Protein AF-A0A424SUM7-F1 (afdb_monomer)

Secondary structure (DSSP, 8-state):
-EEEEEEEEEE--TTSPP-EEEEEEEEE--HHHHTSS----SEEEEEESS-GGGG----SS-------------------------

Mean predicted aligned error: 9.74 Å

Solvent-accessible surface area (backbone atoms only — not comparable to full-atom values): 5567 Å² total; per-residue (Å²): 82,80,47,78,46,78,80,43,72,41,57,51,55,92,90,48,77,88,49,22,39,33,35,38,39,31,33,60,67,29,74,79,46,64,73,42,94,64,91,58,63,68,34,76,49,62,30,33,34,89,47,35,79,82,51,59,58,80,51,100,86,53,82,74,73,52,80,71,56,74,83,80,74,76,81,72,84,73,74,86,72,88,73,88,79,136

Nearest PDB structures (foldseek):
  5aii-assembly1_H  TM=6.703E-01  e=6.432E+00  unidentified
  2mxc-assembly1_A  TM=4.393E-01  e=3.351E+00  Homo sapiens
  5ig0-assembly1_A-2  TM=5.941E-01  e=8.651E+00  Salpingoeca rosetta

Sequence (86 aa):
VLDISLEKCVYSKPLDKPESIAFLKVLDQSEKQLNIVNKTSIFEGWIFASSPALNAIEHPVYDVSLISCKKFKTFSNKSSSSTLRD

Foldseek 3Di:
DKDKDWPDWDFDDPVDDTKIKTFIFIFDPDPVVVVVVDRHTQDTGMAIQVCRPVGWRDDPPDGDHDPHDDDDPPPPPPPDDPDDDD

pLDDT: mean 82.66, std 16.36, range [40.53, 96.94]

Structure (mmCIF, N/CA/C/O backbone):
data_AF-A0A424SUM7-F1
#
_entry.id   AF-A0A424SUM7-F1
#
loop_
_atom_site.group_PDB
_atom_site.id
_atom_site.type_symbol
_atom_site.label_atom_id
_atom_site.label_alt_id
_atom_site.label_comp_id
_atom_site.label_asym_id
_atom_site.label_entity_id
_atom_site.label_seq_id
_atom_site.pdbx_PDB_ins_code
_atom_site.Cartn_x
_atom_site.Cartn_y
_atom_site.Cartn_z
_atom_site.occupancy
_atom_site.B_iso_or_equiv
_atom_site.auth_seq_id
_atom_site.auth_comp_id
_atom_site.auth_asym_id
_atom_site.auth_atom_id
_atom_site.pdbx_PDB_model_num
ATOM 1 N N . VAL A 1 1 ? -13.207 1.056 8.965 1.00 85.38 1 VAL A N 1
ATOM 2 C CA . VAL A 1 1 ? -13.241 0.943 7.481 1.00 85.38 1 VAL A CA 1
ATOM 3 C C . VAL A 1 1 ? -11.980 1.614 6.996 1.00 85.38 1 VAL A C 1
ATOM 5 O O . VAL A 1 1 ? -11.658 2.657 7.548 1.00 85.38 1 VAL A O 1
ATOM 8 N N . LEU A 1 2 ? -11.250 1.017 6.054 1.00 91.19 2 LEU A N 1
ATOM 9 C CA . LEU A 1 2 ? -10.020 1.632 5.560 1.00 91.19 2 LEU A CA 1
ATOM 10 C C . LEU A 1 2 ? -10.320 2.650 4.465 1.00 91.19 2 LEU A C 1
ATOM 12 O O . LEU A 1 2 ? -11.089 2.370 3.548 1.00 91.19 2 LEU A O 1
ATOM 16 N N . ASP A 1 3 ? -9.672 3.800 4.569 1.00 93.00 3 ASP A N 1
ATOM 17 C CA . ASP A 1 3 ? -9.573 4.813 3.530 1.00 93.00 3 ASP A CA 1
ATOM 18 C C . ASP A 1 3 ? -8.164 4.733 2.930 1.00 93.00 3 ASP A C 1
ATOM 20 O O . ASP A 1 3 ? -7.166 4.809 3.651 1.00 93.00 3 ASP A O 1
ATOM 24 N N . ILE A 1 4 ? -8.090 4.464 1.626 1.00 94.12 4 ILE A N 1
ATOM 25 C CA . ILE A 1 4 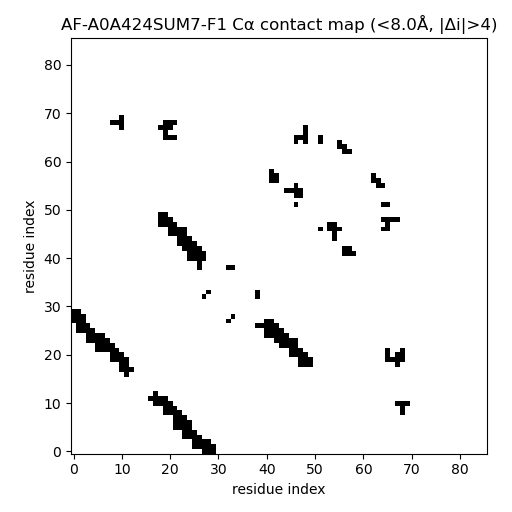? -6.853 4.136 0.912 1.00 94.12 4 ILE A CA 1
ATOM 26 C C . ILE A 1 4 ? -6.661 5.162 -0.202 1.00 94.12 4 ILE A C 1
ATOM 28 O O . ILE A 1 4 ? -7.373 5.145 -1.207 1.00 94.12 4 ILE A O 1
ATOM 32 N N . SER A 1 5 ? -5.641 5.999 -0.051 1.00 95.12 5 SER A N 1
ATOM 33 C CA . SER A 1 5 ? -5.246 7.003 -1.034 1.00 95.12 5 SER A CA 1
ATOM 34 C C . SER A 1 5 ? -4.028 6.534 -1.822 1.00 95.12 5 SER A C 1
A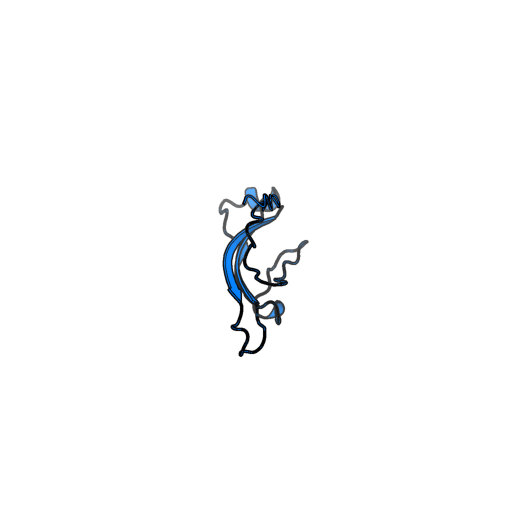TOM 36 O O . SER A 1 5 ? -2.995 6.168 -1.256 1.00 95.12 5 SER A O 1
ATOM 38 N N . LEU A 1 6 ? -4.148 6.553 -3.151 1.00 95.06 6 LEU A N 1
ATOM 39 C CA . LEU A 1 6 ? -3.057 6.278 -4.082 1.00 95.06 6 LEU A CA 1
ATOM 40 C C . LEU A 1 6 ? -2.395 7.596 -4.488 1.00 95.06 6 LEU A C 1
ATOM 42 O O . LEU A 1 6 ? -2.915 8.311 -5.342 1.00 95.06 6 LEU A O 1
ATOM 46 N N . GLU A 1 7 ? -1.224 7.886 -3.927 1.00 95.62 7 GLU A N 1
ATOM 47 C CA . GLU A 1 7 ? -0.474 9.104 -4.266 1.00 95.62 7 GLU A CA 1
ATOM 48 C C . GLU A 1 7 ? 0.304 8.934 -5.571 1.00 95.62 7 GLU A C 1
ATOM 50 O O . GLU A 1 7 ? 0.421 9.849 -6.388 1.00 95.62 7 GLU A O 1
ATOM 55 N N . LYS A 1 8 ? 0.871 7.740 -5.788 1.00 95.69 8 LYS A N 1
ATOM 56 C CA . LYS A 1 8 ? 1.674 7.464 -6.980 1.00 95.69 8 LYS A CA 1
ATOM 57 C C . LYS A 1 8 ? 1.623 5.997 -7.363 1.00 95.69 8 LYS A C 1
ATOM 59 O O . LYS A 1 8 ? 1.735 5.130 -6.508 1.00 95.69 8 LYS A O 1
ATOM 64 N N . CYS A 1 9 ? 1.526 5.729 -8.662 1.00 95.44 9 CYS A N 1
ATOM 65 C CA . CYS A 1 9 ? 1.604 4.387 -9.237 1.00 95.44 9 CYS A CA 1
ATOM 66 C C . CYS A 1 9 ? 2.652 4.387 -10.352 1.00 95.44 9 CYS A C 1
ATOM 68 O O . CYS A 1 9 ? 2.559 5.181 -11.292 1.00 95.44 9 CYS A O 1
ATOM 70 N N . VAL A 1 10 ? 3.647 3.511 -10.256 1.00 94.50 10 VAL A N 1
ATOM 71 C CA . VAL A 1 10 ? 4.746 3.381 -11.218 1.00 94.50 10 VAL A CA 1
ATOM 72 C C . VAL A 1 10 ? 4.844 1.927 -11.657 1.00 94.50 10 VAL A C 1
ATOM 74 O O . VAL A 1 10 ? 4.650 1.015 -10.860 1.00 94.50 10 VAL A O 1
ATOM 77 N N . TYR A 1 11 ? 5.142 1.701 -12.932 1.00 94.06 11 TYR A N 1
ATOM 78 C CA . TYR A 1 11 ? 5.432 0.371 -13.456 1.00 94.06 11 TYR A CA 1
ATOM 79 C C . TYR A 1 11 ? 6.672 0.408 -14.348 1.00 94.06 11 TYR A C 1
ATOM 81 O O . TYR A 1 11 ? 6.975 1.440 -14.956 1.00 94.06 11 TYR A O 1
ATOM 89 N N . SER A 1 12 ? 7.387 -0.715 -14.405 1.00 91.38 12 SER A N 1
ATOM 90 C CA . SER A 1 12 ? 8.609 -0.873 -15.197 1.00 91.38 12 SER A CA 1
ATOM 91 C C . SER A 1 12 ? 8.386 -0.634 -16.690 1.00 91.38 12 SER A C 1
ATOM 93 O O . SER A 1 12 ? 7.293 -0.840 -17.229 1.00 91.38 12 SER A O 1
ATOM 95 N N . LYS A 1 13 ? 9.453 -0.238 -17.393 1.00 88.75 13 LYS A N 1
ATOM 96 C CA . LYS A 1 13 ? 9.436 -0.176 -18.859 1.00 88.75 13 LYS A CA 1
ATOM 97 C C . LYS A 1 13 ? 9.326 -1.591 -19.442 1.00 88.75 13 LYS A C 1
ATOM 99 O O . LYS A 1 13 ? 9.748 -2.541 -18.791 1.00 88.75 13 LYS A O 1
ATOM 104 N N . PRO A 1 14 ? 8.845 -1.742 -20.690 1.00 85.19 14 PRO A N 1
ATOM 105 C CA . PRO A 1 14 ? 8.692 -3.060 -21.311 1.00 85.19 14 PRO A CA 1
ATOM 106 C C . PRO A 1 14 ? 9.981 -3.889 -21.436 1.00 85.19 14 PRO A C 1
ATOM 108 O O . PRO A 1 14 ? 9.895 -5.105 -21.543 1.00 85.19 14 PRO A O 1
ATOM 111 N N . LEU A 1 15 ? 11.153 -3.243 -21.468 1.00 90.88 15 LEU A N 1
ATOM 112 C CA . LEU A 1 15 ? 12.456 -3.914 -21.579 1.00 90.88 15 LEU A CA 1
ATOM 113 C C . LEU A 1 15 ? 13.005 -4.391 -20.227 1.00 90.88 15 LEU A C 1
ATOM 115 O O . LEU A 1 15 ? 13.869 -5.262 -20.195 1.00 90.88 15 LEU A O 1
ATOM 119 N N . ASP A 1 16 ? 12.521 -3.811 -19.130 1.00 90.56 16 ASP A N 1
ATOM 120 C CA . ASP A 1 16 ? 12.948 -4.156 -17.779 1.00 90.56 16 ASP A CA 1
ATOM 121 C C . ASP A 1 16 ? 12.078 -5.296 -17.229 1.00 90.56 16 ASP A C 1
ATOM 123 O O . ASP A 1 16 ? 10.992 -5.589 -17.741 1.00 90.56 16 ASP A O 1
ATOM 127 N N . LYS A 1 17 ? 12.516 -5.928 -16.134 1.00 91.00 17 LYS A N 1
ATOM 128 C CA . LYS A 1 17 ? 11.682 -6.908 -15.428 1.00 91.00 17 LYS A CA 1
ATOM 129 C C . LYS A 1 17 ? 10.349 -6.249 -15.013 1.00 91.00 17 LYS A C 1
ATOM 131 O O . LYS A 1 17 ? 10.384 -5.171 -14.405 1.00 91.00 17 LYS A O 1
ATOM 136 N N . PRO A 1 18 ? 9.189 -6.878 -15.291 1.00 91.62 18 PRO A N 1
ATOM 137 C CA . PRO A 1 18 ? 7.897 -6.339 -14.885 1.00 91.62 18 PRO A CA 1
ATOM 138 C C . PRO A 1 18 ? 7.818 -6.170 -13.367 1.00 91.62 18 PRO A C 1
ATOM 140 O O . PRO A 1 18 ? 7.915 -7.146 -12.629 1.00 91.62 18 PRO A O 1
ATOM 143 N N . GLU A 1 19 ? 7.622 -4.933 -12.923 1.00 94.88 19 GLU A N 1
ATOM 144 C CA . GLU A 1 19 ? 7.373 -4.578 -11.529 1.00 94.88 19 GLU A CA 1
ATOM 145 C C . GLU A 1 19 ? 6.349 -3.442 -11.493 1.00 94.88 19 GLU A C 1
ATOM 147 O O . GLU A 1 19 ? 6.305 -2.594 -12.391 1.00 94.88 19 GLU A O 1
ATOM 152 N N . SER A 1 20 ? 5.498 -3.437 -10.471 1.00 96.25 20 SER A N 1
ATOM 153 C CA . SER A 1 20 ? 4.603 -2.323 -10.169 1.00 96.25 20 SER A CA 1
ATOM 154 C C . SER A 1 20 ? 4.852 -1.886 -8.740 1.00 96.25 20 SER A C 1
ATOM 156 O O . SER A 1 20 ? 4.903 -2.721 -7.846 1.00 96.25 20 SER A O 1
ATOM 158 N N . ILE A 1 21 ? 4.991 -0.582 -8.534 1.00 96.38 21 ILE A N 1
ATOM 159 C CA . ILE A 1 21 ? 5.252 0.002 -7.224 1.00 96.38 21 ILE A CA 1
ATOM 160 C C . ILE A 1 21 ? 4.277 1.156 -7.024 1.00 96.38 21 ILE A C 1
ATOM 162 O O . ILE A 1 21 ? 4.120 2.005 -7.906 1.00 96.38 21 ILE A O 1
ATOM 166 N N . ALA A 1 22 ? 3.620 1.195 -5.871 1.00 96.94 22 ALA A N 1
ATOM 167 C CA . ALA A 1 22 ? 2.674 2.247 -5.532 1.00 96.94 22 ALA A CA 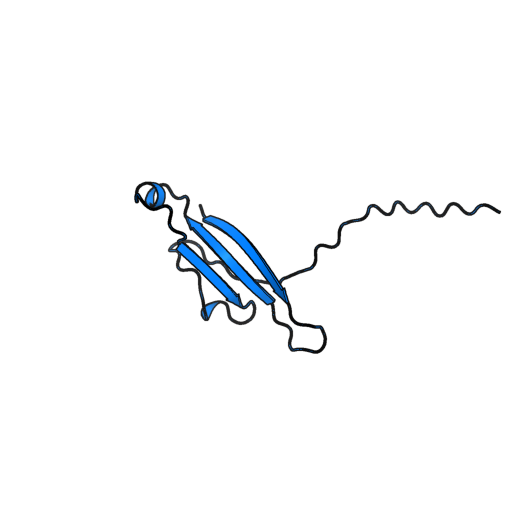1
ATOM 168 C C . ALA A 1 22 ? 3.024 2.877 -4.189 1.00 96.94 22 ALA A C 1
ATOM 170 O O . ALA A 1 22 ? 3.369 2.163 -3.253 1.00 96.94 22 ALA A O 1
ATOM 171 N N . PHE A 1 23 ? 2.927 4.202 -4.104 1.00 96.69 23 PHE A N 1
ATOM 172 C CA . PHE A 1 23 ? 2.960 4.917 -2.835 1.00 96.69 23 PHE A CA 1
ATOM 173 C C . PHE A 1 23 ? 1.525 5.079 -2.349 1.00 96.69 23 PHE A C 1
ATOM 175 O O . PHE A 1 23 ? 0.712 5.722 -3.023 1.00 96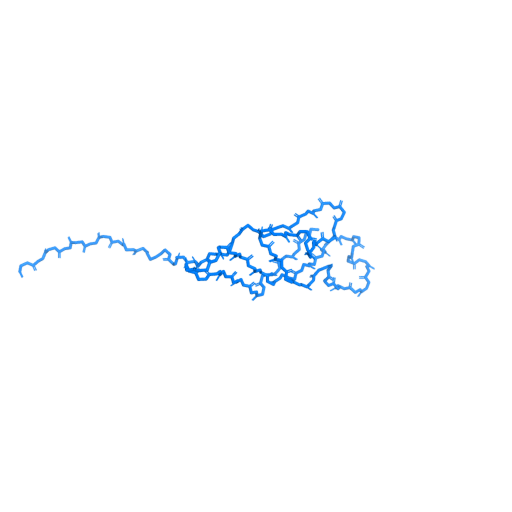.69 23 PHE A O 1
ATOM 182 N N . LEU A 1 24 ? 1.223 4.457 -1.213 1.00 95.62 24 LEU A N 1
ATOM 183 C CA . LEU A 1 24 ? -0.107 4.434 -0.621 1.00 95.62 24 LEU A CA 1
ATOM 184 C C . LEU A 1 24 ? -0.089 5.123 0.735 1.00 95.62 24 LEU A C 1
ATOM 186 O O . LEU A 1 24 ? 0.854 4.964 1.512 1.00 95.62 24 LEU A O 1
ATOM 190 N N . LYS A 1 25 ? -1.184 5.815 1.029 1.00 95.31 25 LYS A N 1
ATOM 191 C CA . LYS A 1 25 ? -1.516 6.301 2.362 1.00 95.31 25 LYS A CA 1
ATOM 192 C C . LYS A 1 25 ? -2.806 5.631 2.806 1.00 95.31 25 LYS A C 1
ATOM 194 O O . LYS A 1 25 ? -3.803 5.688 2.093 1.00 95.31 25 LYS A O 1
ATOM 199 N N . VAL A 1 26 ? -2.780 4.984 3.966 1.00 93.81 26 VAL A N 1
ATOM 200 C CA . VAL A 1 26 ? -3.925 4.248 4.510 1.00 93.81 26 VAL A CA 1
ATOM 201 C C . VAL A 1 26 ? -4.306 4.814 5.864 1.00 93.81 26 VAL A C 1
ATOM 203 O O . VAL A 1 26 ? -3.459 5.025 6.733 1.00 93.81 26 VAL A O 1
ATOM 206 N N . LEU A 1 27 ? -5.599 5.045 6.042 1.00 92.19 27 LEU A N 1
ATOM 207 C CA . LEU A 1 27 ? -6.214 5.551 7.260 1.00 92.19 27 LEU A CA 1
ATOM 208 C C . LEU A 1 27 ? -7.282 4.554 7.710 1.00 92.19 27 LEU A C 1
ATOM 210 O O . LEU A 1 27 ? -8.097 4.118 6.899 1.00 92.19 27 LEU A O 1
ATOM 214 N N . ASP A 1 28 ? -7.316 4.207 8.997 1.00 89.94 28 ASP A N 1
ATOM 215 C CA . ASP A 1 28 ? -8.458 3.477 9.552 1.00 89.94 28 ASP A CA 1
ATOM 216 C C . ASP A 1 28 ? -9.488 4.464 10.108 1.00 89.94 28 ASP A C 1
ATOM 218 O O . ASP A 1 28 ? -9.230 5.206 11.053 1.00 89.94 28 ASP A O 1
ATOM 222 N N . GLN A 1 29 ? -10.673 4.458 9.504 1.00 86.06 29 GLN A N 1
ATOM 223 C CA . GLN A 1 29 ? -11.830 5.247 9.916 1.00 86.06 29 GLN A CA 1
ATOM 224 C C . GLN A 1 29 ? -12.764 4.466 10.860 1.00 86.06 29 GLN A C 1
ATOM 226 O O . GLN A 1 29 ? -13.945 4.785 10.969 1.00 86.06 29 GLN A O 1
ATOM 231 N N . SER A 1 30 ? -12.301 3.383 11.494 1.00 83.12 30 SER A N 1
ATOM 232 C CA . SER A 1 30 ? -13.085 2.679 12.513 1.00 83.12 30 SER A CA 1
ATOM 233 C C . SER A 1 30 ? -13.311 3.553 13.753 1.00 83.12 30 SER A C 1
ATOM 235 O O . SER A 1 30 ? -12.446 4.327 14.156 1.00 83.12 30 SER A O 1
ATOM 237 N N . GLU A 1 31 ? -14.463 3.402 14.410 1.00 71.06 31 GLU A N 1
ATOM 238 C CA . GLU A 1 31 ? -14.790 4.141 15.643 1.00 71.06 31 GLU A CA 1
ATOM 239 C C . GLU A 1 31 ? -13.750 3.927 16.759 1.00 71.06 31 GLU A C 1
ATOM 241 O O . GLU A 1 31 ? -13.507 4.824 17.564 1.00 71.06 31 GLU A O 1
ATOM 246 N N . LYS A 1 32 ? -13.075 2.766 16.771 1.00 70.62 32 LYS A N 1
ATOM 247 C CA . LYS A 1 32 ? -11.965 2.476 17.692 1.00 70.62 32 LYS A CA 1
ATOM 248 C C . LYS A 1 32 ? -10.778 3.416 17.481 1.00 70.62 32 LYS A C 1
ATOM 250 O O . LYS A 1 32 ? -10.222 3.899 18.463 1.00 70.62 32 LYS A O 1
ATOM 255 N N . GLN A 1 33 ? -10.426 3.692 16.227 1.00 67.94 33 GLN A N 1
ATOM 256 C CA . GLN A 1 33 ? -9.331 4.594 15.875 1.00 67.94 33 GLN A CA 1
ATOM 257 C C . GLN A 1 33 ? -9.749 6.069 15.924 1.00 67.94 33 GLN A C 1
ATOM 259 O O . GLN A 1 33 ? -8.930 6.913 16.267 1.00 67.94 33 GLN A O 1
ATOM 264 N N . LEU A 1 34 ? -11.018 6.398 15.656 1.00 61.66 34 LEU A N 1
ATOM 265 C CA . LEU A 1 34 ? -11.525 7.779 15.695 1.00 61.66 34 LEU A CA 1
ATOM 266 C C . LEU A 1 34 ? -11.523 8.397 17.104 1.00 61.66 34 LEU A C 1
ATOM 268 O O . LEU A 1 34 ? -11.417 9.615 17.232 1.00 61.66 34 LEU A O 1
ATOM 272 N N . ASN A 1 35 ? -11.619 7.569 18.150 1.00 60.38 35 ASN A N 1
ATOM 273 C CA . ASN A 1 35 ? -11.526 8.005 19.548 1.00 60.38 35 ASN A CA 1
ATOM 274 C C . ASN A 1 35 ? -10.078 8.247 20.014 1.00 60.38 35 ASN A C 1
ATOM 276 O O . ASN A 1 35 ? -9.858 8.819 21.082 1.00 60.38 35 ASN A O 1
ATOM 280 N N . ILE A 1 36 ? -9.083 7.829 19.225 1.00 65.38 36 ILE A N 1
ATOM 281 C CA . ILE A 1 36 ? -7.681 8.180 19.435 1.00 65.38 36 ILE A CA 1
ATOM 282 C C . ILE A 1 36 ? -7.483 9.532 18.744 1.00 65.38 36 ILE A C 1
ATOM 284 O O . ILE A 1 36 ? -7.650 9.654 17.537 1.00 65.38 36 ILE A O 1
ATOM 288 N N . VAL A 1 37 ? -7.142 10.561 19.520 1.00 56.28 37 VAL A N 1
ATOM 289 C CA . VAL A 1 37 ? -7.103 11.996 19.146 1.00 56.28 37 VAL A CA 1
ATOM 290 C C . VAL A 1 37 ? -6.265 12.323 17.892 1.00 56.28 37 VAL A C 1
ATOM 292 O O . VAL A 1 37 ? -6.359 13.422 17.350 1.00 56.28 37 VAL A O 1
ATOM 295 N N . ASN A 1 38 ? -5.507 11.368 17.359 1.00 58.06 38 ASN A N 1
ATOM 296 C CA . ASN A 1 38 ? -4.680 11.544 16.177 1.00 58.06 38 ASN A CA 1
ATOM 297 C C . ASN A 1 38 ? -5.188 10.644 15.041 1.00 58.06 38 ASN A C 1
ATOM 299 O O . ASN A 1 38 ? -4.958 9.435 15.055 1.00 58.06 38 ASN A O 1
ATOM 303 N N . LYS A 1 39 ? -5.833 11.246 14.027 1.00 63.97 39 LYS A N 1
ATOM 304 C CA . LYS A 1 39 ? -6.112 10.634 12.708 1.00 63.97 39 LYS A CA 1
ATOM 305 C C . LYS A 1 39 ? -4.808 10.418 11.924 1.00 63.97 39 LYS A C 1
ATOM 307 O O . LYS A 1 39 ? -4.621 10.954 10.833 1.00 63.97 39 LYS A O 1
ATOM 312 N N . THR A 1 40 ? -3.862 9.709 12.517 1.00 72.88 40 THR A N 1
ATOM 313 C CA . THR A 1 40 ? -2.590 9.382 11.884 1.00 72.88 40 THR A CA 1
ATOM 314 C C . THR A 1 40 ? -2.832 8.270 10.869 1.00 72.88 40 THR A C 1
ATOM 316 O O . THR A 1 40 ? -3.618 7.356 11.126 1.00 72.88 40 THR A O 1
ATOM 319 N N . SER A 1 41 ? -2.183 8.343 9.705 1.00 84.81 41 SER A N 1
ATOM 320 C CA . SER A 1 41 ? -2.155 7.223 8.762 1.00 84.81 41 SER A CA 1
ATOM 321 C C . SER 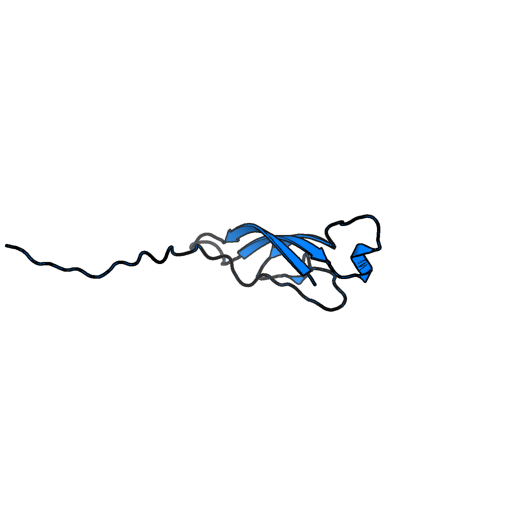A 1 41 ? -1.611 5.983 9.470 1.00 84.81 41 SER A C 1
ATOM 323 O O . SER A 1 41 ? -0.582 6.051 10.139 1.00 84.81 41 SER A O 1
ATOM 325 N N . ILE A 1 42 ? -2.304 4.851 9.321 1.00 90.69 42 ILE A N 1
ATOM 326 C CA . ILE A 1 42 ? -1.814 3.552 9.804 1.00 90.69 42 ILE A CA 1
ATOM 327 C C . ILE A 1 42 ? -0.682 3.027 8.916 1.00 90.69 42 ILE A C 1
ATOM 329 O O . ILE A 1 42 ? 0.105 2.190 9.337 1.00 90.69 42 ILE A O 1
ATOM 333 N N . PHE A 1 43 ? -0.597 3.536 7.686 1.00 93.06 43 PHE A N 1
ATOM 334 C CA . PHE A 1 43 ? 0.475 3.238 6.752 1.00 93.06 43 PHE A CA 1
ATOM 335 C C . PHE A 1 43 ? 0.686 4.405 5.789 1.00 93.06 43 PHE A C 1
ATOM 337 O O . PHE A 1 43 ? -0.275 4.998 5.293 1.00 93.06 43 PHE A O 1
ATOM 344 N N . GLU A 1 44 ? 1.946 4.710 5.495 1.00 95.00 44 GLU A N 1
ATOM 345 C CA . GLU A 1 44 ? 2.341 5.671 4.470 1.00 95.00 44 GLU A CA 1
ATOM 346 C C . GLU A 1 44 ? 3.683 5.233 3.878 1.00 95.00 44 GLU A C 1
ATOM 348 O O . GLU A 1 44 ? 4.724 5.337 4.525 1.00 95.00 44 GLU A O 1
ATOM 353 N N . GLY A 1 45 ? 3.662 4.674 2.667 1.00 95.44 45 GLY A N 1
ATOM 354 C CA . GLY A 1 45 ? 4.864 4.078 2.094 1.00 95.44 45 GLY A CA 1
ATOM 355 C C . GLY A 1 45 ? 4.684 3.423 0.730 1.00 95.44 45 GLY A C 1
ATOM 356 O O . GLY A 1 45 ? 3.597 3.392 0.151 1.00 95.44 45 GLY A O 1
ATOM 357 N N . TRP A 1 46 ? 5.797 2.900 0.211 1.00 96.12 46 TRP A N 1
ATOM 358 C CA . TRP A 1 46 ? 5.852 2.181 -1.061 1.00 96.12 46 TRP A CA 1
ATOM 359 C C . TRP A 1 46 ? 5.522 0.699 -0.882 1.00 96.12 46 TRP A C 1
ATOM 361 O O . TRP A 1 46 ? 6.098 0.056 -0.010 1.00 96.12 46 TRP A O 1
ATOM 371 N N . ILE A 1 47 ? 4.672 0.150 -1.748 1.00 96.31 47 ILE A N 1
ATOM 372 C CA . ILE A 1 47 ? 4.383 -1.286 -1.847 1.00 96.31 47 ILE A CA 1
ATOM 373 C C . ILE A 1 47 ? 4.828 -1.795 -3.214 1.00 96.31 47 ILE A C 1
ATOM 375 O O . ILE A 1 47 ? 4.500 -1.194 -4.239 1.00 96.31 47 ILE A O 1
ATOM 379 N N . PHE A 1 48 ? 5.546 -2.917 -3.214 1.00 95.50 48 PHE A N 1
ATOM 380 C CA . PHE A 1 48 ? 5.974 -3.645 -4.406 1.00 95.50 48 PHE A CA 1
ATOM 381 C C . PHE A 1 48 ? 4.962 -4.740 -4.718 1.00 95.50 48 PHE A C 1
ATOM 383 O O . PHE A 1 48 ? 4.630 -5.541 -3.844 1.00 95.50 48 PHE A O 1
ATOM 390 N N . ALA A 1 49 ? 4.491 -4.809 -5.959 1.00 95.44 49 ALA A N 1
ATOM 391 C CA . ALA A 1 49 ? 3.520 -5.818 -6.364 1.00 95.44 49 ALA A CA 1
ATOM 392 C C . ALA A 1 49 ? 4.100 -7.235 -6.304 1.00 95.44 49 ALA A C 1
ATOM 394 O O . ALA A 1 49 ? 3.384 -8.178 -5.982 1.00 95.44 49 ALA A O 1
ATOM 395 N N . SER A 1 50 ? 5.397 -7.401 -6.586 1.00 94.81 50 SER A N 1
ATOM 396 C CA . SER A 1 50 ? 6.033 -8.719 -6.496 1.00 94.81 50 SER A CA 1
ATOM 397 C C . SER A 1 50 ? 6.390 -9.134 -5.072 1.00 94.81 50 SER A C 1
ATOM 399 O O . SER A 1 50 ? 6.577 -10.322 -4.819 1.00 94.81 50 SER A O 1
ATOM 401 N N . SER A 1 51 ? 6.528 -8.174 -4.153 1.00 95.44 51 SER A N 1
ATOM 402 C CA . SER A 1 51 ? 6.972 -8.418 -2.776 1.00 95.44 51 SER A CA 1
ATOM 403 C C . SER A 1 51 ? 6.239 -7.523 -1.763 1.00 95.44 51 SER A C 1
ATOM 405 O O . SER A 1 51 ? 6.880 -6.676 -1.133 1.00 95.44 51 SER A O 1
ATOM 407 N N . PRO A 1 52 ? 4.916 -7.702 -1.554 1.00 93.81 52 PRO A N 1
ATOM 408 C CA . PRO A 1 52 ? 4.153 -6.863 -0.623 1.00 93.81 52 PRO A CA 1
ATOM 409 C C . PRO A 1 52 ? 4.688 -6.920 0.814 1.00 93.81 52 PRO A C 1
ATOM 411 O O . PRO A 1 52 ? 4.662 -5.926 1.532 1.00 93.81 52 PRO A O 1
ATOM 414 N N . ALA A 1 53 ? 5.261 -8.064 1.205 1.00 92.69 53 ALA A N 1
ATOM 415 C CA . ALA A 1 53 ? 5.803 -8.301 2.540 1.00 92.69 53 ALA A CA 1
ATOM 416 C C . ALA A 1 53 ? 7.011 -7.418 2.912 1.00 92.69 53 ALA A C 1
ATOM 418 O O . ALA A 1 53 ? 7.322 -7.302 4.092 1.00 92.69 53 ALA A O 1
ATOM 419 N N . LEU A 1 54 ? 7.697 -6.791 1.944 1.00 93.12 54 LEU A N 1
ATOM 420 C CA . LEU A 1 54 ? 8.822 -5.888 2.242 1.00 93.12 54 LEU A CA 1
ATOM 421 C C . LEU A 1 54 ? 8.379 -4.613 2.965 1.00 93.12 54 LEU A C 1
ATOM 423 O O . LEU A 1 54 ? 9.185 -3.997 3.657 1.00 93.12 54 LEU A O 1
ATOM 427 N N . ASN A 1 55 ? 7.125 -4.206 2.773 1.00 93.25 55 ASN A N 1
ATOM 428 C CA . ASN A 1 55 ? 6.547 -3.042 3.426 1.00 93.25 55 ASN A CA 1
ATOM 429 C C . ASN A 1 55 ? 5.029 -3.230 3.542 1.00 93.25 55 ASN A C 1
ATOM 431 O O . ASN A 1 55 ? 4.247 -2.582 2.842 1.00 93.25 55 ASN A O 1
ATOM 435 N N . ALA A 1 56 ? 4.637 -4.208 4.358 1.00 91.38 56 ALA A N 1
ATOM 436 C CA . ALA A 1 56 ? 3.249 -4.618 4.512 1.00 91.38 56 ALA A CA 1
ATOM 437 C C . ALA A 1 56 ? 2.444 -3.617 5.352 1.00 91.38 56 ALA A C 1
ATOM 439 O O . ALA A 1 56 ? 2.972 -2.953 6.243 1.00 91.38 56 ALA A O 1
ATOM 440 N N . ILE A 1 57 ? 1.142 -3.543 5.080 1.00 92.12 57 ILE A N 1
ATOM 441 C CA . ILE A 1 57 ? 0.200 -2.768 5.887 1.00 92.12 57 ILE A CA 1
ATOM 442 C C . ILE A 1 57 ? -0.174 -3.589 7.119 1.00 92.12 57 ILE A C 1
ATOM 444 O O . ILE A 1 57 ? -0.685 -4.701 7.004 1.00 92.12 57 ILE A O 1
ATOM 448 N N . GLU A 1 58 ? 0.044 -3.025 8.303 1.00 89.12 58 GLU A N 1
ATOM 449 C CA . GLU A 1 58 ? -0.325 -3.670 9.560 1.00 89.12 58 GLU A CA 1
ATOM 450 C C . GLU A 1 58 ? -1.748 -3.273 9.966 1.00 89.12 58 GLU A C 1
ATOM 452 O O . GLU A 1 58 ? -1.994 -2.182 10.483 1.00 89.12 58 GLU A O 1
ATOM 457 N N . HIS A 1 59 ? -2.713 -4.165 9.731 1.00 90.88 59 HIS A N 1
ATOM 458 C CA . HIS A 1 59 ? -4.086 -3.982 10.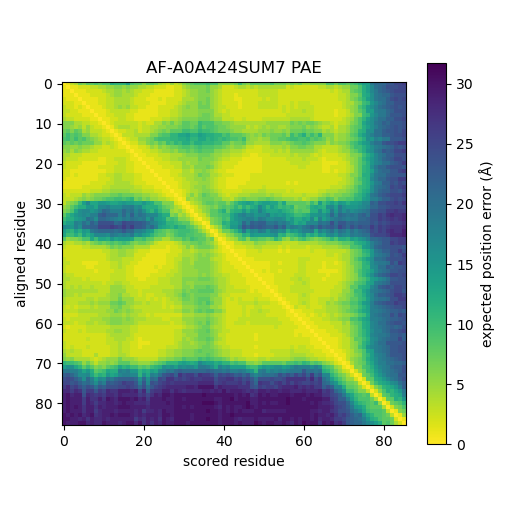194 1.00 90.88 59 HIS A CA 1
ATOM 459 C C . HIS A 1 59 ? -4.690 -5.313 10.683 1.00 90.88 59 HIS A C 1
ATOM 461 O O . HIS A 1 59 ? -4.556 -6.333 10.012 1.00 90.88 59 HIS A O 1
AT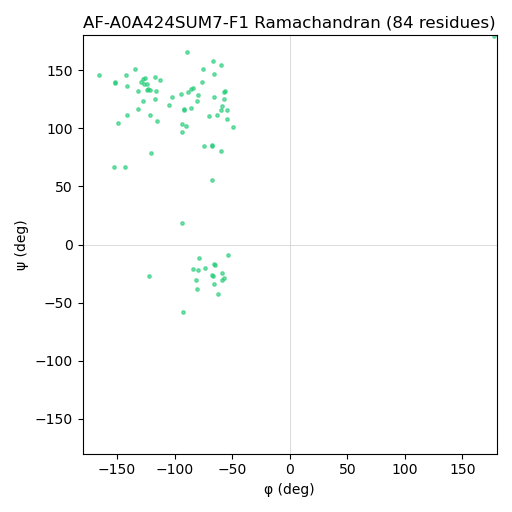OM 467 N N . PRO A 1 60 ? -5.409 -5.338 11.825 1.00 89.50 60 PRO A N 1
ATOM 468 C CA . PRO A 1 60 ? -5.877 -6.584 12.450 1.00 89.50 60 PRO A CA 1
ATOM 469 C C . PRO A 1 60 ? -6.918 -7.373 11.641 1.00 89.50 60 PRO A C 1
ATOM 471 O O . PRO A 1 60 ? -7.175 -8.532 11.947 1.00 89.50 60 PRO A O 1
ATOM 474 N N . VAL A 1 61 ? -7.564 -6.745 10.655 1.00 91.25 61 VAL A N 1
ATOM 475 C CA . VAL A 1 61 ? -8.662 -7.352 9.873 1.00 91.25 61 VAL A CA 1
ATOM 476 C C . VAL A 1 61 ? -8.379 -7.382 8.374 1.00 91.25 61 VAL A C 1
ATOM 478 O O . VAL A 1 61 ? -8.925 -8.220 7.665 1.00 91.25 61 VAL A O 1
ATOM 481 N N . TYR A 1 62 ? -7.562 -6.457 7.875 1.00 91.88 62 TYR A N 1
ATOM 482 C CA . TYR A 1 62 ? -7.441 -6.211 6.441 1.00 91.88 62 TYR A CA 1
ATOM 483 C C . TYR A 1 62 ? -5.988 -6.363 6.038 1.00 91.88 62 TYR A C 1
ATOM 485 O O . TYR A 1 62 ? -5.108 -5.850 6.718 1.00 91.88 62 TYR A O 1
ATOM 493 N N . ASP A 1 63 ? -5.777 -7.012 4.905 1.00 92.81 63 ASP A N 1
ATOM 494 C CA . ASP A 1 63 ? -4.509 -7.004 4.197 1.00 92.81 63 ASP A CA 1
ATOM 495 C C . ASP A 1 63 ? -4.704 -6.246 2.881 1.00 92.81 63 ASP A C 1
ATOM 497 O O . ASP A 1 63 ? -5.760 -6.328 2.245 1.00 92.81 63 ASP A O 1
ATOM 501 N N . VAL A 1 64 ? -3.705 -5.463 2.496 1.00 92.69 64 VAL A N 1
ATOM 502 C CA . VAL A 1 64 ? -3.742 -4.614 1.309 1.00 92.69 64 VAL A CA 1
ATOM 503 C C . VAL A 1 64 ? -2.455 -4.847 0.538 1.00 92.69 64 VAL A C 1
ATOM 505 O O . VAL A 1 64 ? -1.360 -4.530 0.992 1.00 92.69 64 VAL A O 1
ATOM 508 N N . SER A 1 65 ? -2.611 -5.377 -0.671 1.00 93.62 65 SER A N 1
ATOM 509 C CA . SER A 1 65 ? -1.508 -5.708 -1.564 1.00 93.62 65 SER A CA 1
ATOM 510 C C . SER A 1 65 ? -1.696 -5.047 -2.924 1.00 93.62 65 SER A C 1
ATOM 512 O O . SER A 1 65 ? -2.807 -4.945 -3.450 1.00 93.62 65 SER A O 1
ATOM 514 N N . LEU A 1 66 ? -0.588 -4.608 -3.519 1.00 94.88 66 LEU A N 1
ATOM 515 C CA . LEU A 1 66 ? -0.588 -4.054 -4.866 1.00 94.88 66 LEU A CA 1
ATOM 516 C C . LEU A 1 66 ? -0.606 -5.186 -5.899 1.00 94.88 66 LEU A C 1
ATOM 518 O O . LEU A 1 66 ? 0.239 -6.070 -5.866 1.00 94.88 66 LEU A O 1
ATOM 522 N N . ILE A 1 67 ? -1.531 -5.123 -6.859 1.00 93.25 67 ILE A N 1
ATOM 523 C CA . ILE A 1 67 ? -1.600 -6.104 -7.955 1.00 93.25 67 ILE A CA 1
ATOM 524 C C . ILE A 1 67 ? -0.814 -5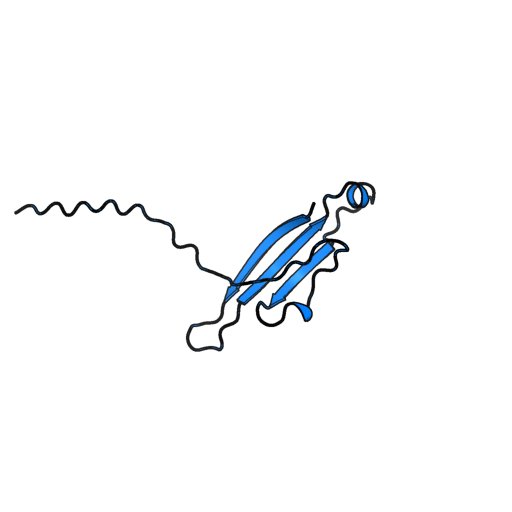.611 -9.174 1.00 93.25 67 ILE A C 1
ATOM 526 O O . ILE A 1 67 ? 0.079 -6.286 -9.673 1.00 93.25 67 ILE A O 1
ATOM 530 N N . SER A 1 68 ? -1.174 -4.438 -9.705 1.00 93.19 68 SER A N 1
ATOM 531 C CA . SER A 1 68 ? -0.504 -3.854 -10.873 1.00 93.19 68 SER A CA 1
ATOM 532 C C . SER A 1 68 ? -0.874 -2.385 -11.047 1.00 93.19 68 SER A C 1
ATOM 534 O O . SER A 1 68 ? -2.027 -2.011 -10.828 1.00 93.19 68 SER A O 1
ATOM 536 N N . CYS A 1 69 ? 0.072 -1.577 -11.521 1.00 93.25 69 CYS A N 1
ATOM 537 C CA . CYS A 1 69 ? -0.212 -0.238 -12.023 1.00 93.25 69 CYS A CA 1
ATOM 538 C C . CYS A 1 69 ? -0.560 -0.316 -13.512 1.00 93.25 69 CYS A C 1
ATOM 540 O O . CYS A 1 69 ? 0.161 -0.922 -14.304 1.00 93.25 69 CYS A O 1
ATOM 542 N N . LYS A 1 70 ? -1.662 0.320 -13.915 1.00 88.19 70 LYS A N 1
ATOM 543 C CA . LYS A 1 70 ? -2.092 0.381 -15.317 1.00 88.19 70 LYS A CA 1
ATOM 544 C C . LYS A 1 70 ? -2.366 1.824 -15.698 1.00 88.19 70 LYS A C 1
ATOM 546 O O . LYS A 1 70 ? -2.965 2.573 -14.932 1.00 88.19 70 LYS A O 1
ATOM 551 N N . LYS A 1 71 ? -1.970 2.209 -16.913 1.00 82.19 71 LYS A N 1
ATOM 552 C CA . LYS A 1 71 ? -2.484 3.442 -17.511 1.00 82.19 71 LYS A CA 1
ATOM 553 C C . LYS A 1 71 ? -3.974 3.254 -17.749 1.00 82.19 71 LYS A C 1
ATOM 555 O O . LYS A 1 71 ? -4.372 2.292 -18.409 1.00 82.19 71 LYS A O 1
ATOM 560 N N . PHE A 1 72 ? -4.782 4.180 -17.250 1.00 75.94 72 PHE A N 1
ATOM 561 C CA . PHE A 1 72 ? -6.170 4.257 -17.667 1.00 75.94 72 PHE A CA 1
ATOM 562 C C . PHE A 1 72 ? -6.189 4.499 -19.174 1.00 75.94 72 PHE A C 1
ATOM 564 O O . PHE A 1 72 ? -5.709 5.523 -19.661 1.00 75.94 72 PHE A O 1
ATOM 571 N N . LYS A 1 73 ? -6.720 3.536 -19.929 1.00 62.47 73 LYS A N 1
ATOM 572 C CA . LYS A 1 73 ? -7.214 3.846 -21.264 1.00 62.47 73 LYS A CA 1
ATOM 573 C C . LYS A 1 73 ? -8.457 4.682 -21.023 1.00 62.47 73 LYS A C 1
ATOM 575 O O . LYS A 1 73 ? -9.442 4.169 -20.499 1.00 62.47 73 LYS A O 1
ATOM 580 N N . THR A 1 74 ? -8.398 5.968 -21.346 1.00 64.75 74 THR A N 1
ATOM 581 C CA . THR A 1 74 ? -9.626 6.728 -21.537 1.00 64.75 74 THR A CA 1
ATOM 582 C C . THR A 1 74 ? -10.435 5.952 -22.568 1.00 64.75 74 THR A C 1
ATOM 584 O O . THR A 1 74 ? -9.976 5.721 -23.688 1.00 64.75 74 THR A O 1
ATOM 587 N N . PHE A 1 75 ? -11.599 5.444 -22.168 1.00 63.16 75 PHE A N 1
ATOM 588 C CA . PHE A 1 75 ? -12.548 4.881 -23.114 1.00 63.16 75 PHE A CA 1
ATOM 589 C C . PHE A 1 75 ? -13.050 6.051 -23.960 1.00 63.16 75 PHE A C 1
ATOM 591 O O . PHE A 1 75 ? -14.044 6.694 -23.642 1.00 63.16 75 PHE A O 1
ATOM 598 N N . SER A 1 76 ? -12.314 6.389 -25.021 1.00 51.81 76 SER A N 1
ATOM 599 C CA . SER A 1 76 ? -12.861 7.207 -26.087 1.00 51.81 76 SER A CA 1
ATOM 600 C C . SER A 1 76 ? -13.999 6.389 -26.681 1.00 51.81 76 SER A C 1
ATOM 602 O O . SER A 1 76 ? -13.736 5.354 -27.300 1.00 51.81 76 SER A O 1
ATOM 604 N N . ASN A 1 77 ? -15.240 6.833 -26.497 1.00 53.28 77 ASN A N 1
ATOM 605 C CA . ASN A 1 77 ? -16.349 6.425 -27.347 1.00 53.28 77 ASN A CA 1
ATOM 606 C C . ASN A 1 77 ? -16.007 6.855 -28.781 1.00 53.28 77 ASN A C 1
ATOM 608 O O . ASN A 1 77 ? -16.437 7.902 -29.254 1.00 53.28 77 ASN A O 1
ATOM 612 N N . LYS A 1 78 ? -15.182 6.065 -29.474 1.00 47.94 78 LYS A N 1
ATOM 613 C CA . LYS A 1 78 ? -15.122 6.074 -30.928 1.00 47.94 78 LYS A CA 1
ATOM 614 C C . LYS A 1 78 ? -16.386 5.363 -31.371 1.00 47.94 78 LYS A C 1
ATOM 616 O O . LYS A 1 78 ? -16.380 4.156 -31.595 1.00 47.94 78 LYS A O 1
ATOM 621 N N . SER A 1 79 ? -17.478 6.121 -31.450 1.00 49.94 79 SER A N 1
ATOM 622 C CA . SER A 1 79 ? -18.541 5.776 -32.375 1.00 49.94 79 SER A CA 1
ATOM 623 C C . SER A 1 79 ? -17.879 5.662 -33.744 1.00 49.94 79 SER A C 1
ATOM 625 O O . SER A 1 79 ? -17.389 6.623 -34.334 1.00 49.94 79 SER A O 1
ATOM 627 N N . SER A 1 80 ? -17.766 4.426 -34.200 1.00 58.41 80 SER A N 1
ATOM 628 C CA . SER A 1 80 ? -17.572 4.092 -35.594 1.00 58.41 80 SER A CA 1
ATOM 629 C C . SER A 1 80 ? -18.614 4.848 -36.416 1.00 58.41 80 SER A C 1
ATOM 631 O O . SER A 1 80 ? -19.773 4.450 -36.467 1.00 58.41 80 SER A O 1
ATOM 633 N N . SER A 1 81 ? -18.205 5.945 -37.045 1.00 55.66 81 SER A N 1
ATOM 634 C CA . SER A 1 81 ? -18.880 6.476 -38.221 1.00 55.66 81 SER A CA 1
ATOM 635 C C . SER A 1 81 ? -17.864 6.498 -39.351 1.00 55.66 81 SER A C 1
ATOM 637 O O . SER A 1 81 ? -17.241 7.512 -39.657 1.00 55.66 81 SER A O 1
ATOM 639 N N . SER A 1 82 ? -17.645 5.326 -39.945 1.00 53.31 82 SER A N 1
ATOM 640 C CA . SER A 1 82 ? -17.164 5.237 -41.316 1.00 53.31 82 SER A 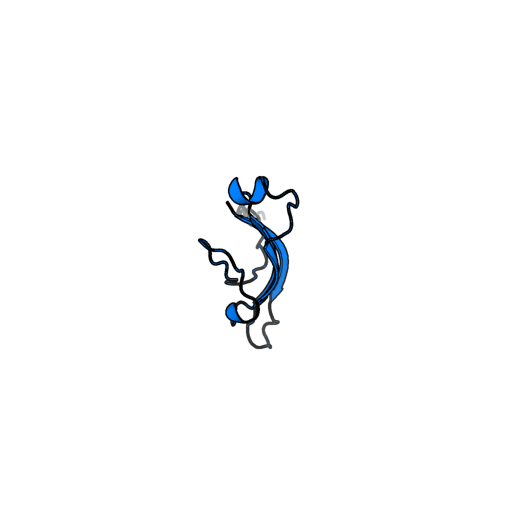CA 1
ATOM 641 C C . SER A 1 82 ? -18.284 5.754 -42.219 1.00 53.31 82 SER A C 1
ATOM 643 O O . SER A 1 82 ? -19.108 4.980 -42.699 1.00 53.31 82 SER A O 1
ATOM 645 N N . THR A 1 83 ? -18.356 7.069 -42.410 1.00 46.03 83 THR A N 1
ATOM 646 C CA . THR A 1 83 ? -19.110 7.637 -43.527 1.00 46.03 83 THR A CA 1
ATOM 647 C C . THR A 1 83 ? -18.124 7.832 -44.671 1.00 46.03 83 THR A C 1
ATOM 649 O O . THR A 1 83 ? -17.370 8.800 -44.695 1.00 46.03 83 THR A O 1
ATOM 652 N N . LEU A 1 84 ? -18.106 6.857 -45.582 1.00 50.84 84 LEU A N 1
ATOM 653 C CA . LEU A 1 84 ? -17.630 7.037 -46.951 1.00 50.84 84 LEU A CA 1
ATOM 654 C C . LEU A 1 84 ? -18.458 8.161 -47.591 1.00 50.84 84 LEU A C 1
ATOM 656 O O . LEU A 1 84 ? -19.686 8.073 -47.589 1.00 50.84 84 LEU A O 1
ATOM 660 N N . ARG A 1 85 ? -17.798 9.197 -48.113 1.00 40.53 85 ARG A N 1
ATOM 661 C CA . ARG A 1 85 ? -18.345 10.117 -49.117 1.00 40.53 85 ARG A CA 1
ATOM 662 C C . ARG A 1 85 ? -17.233 10.461 -50.103 1.00 40.53 85 ARG A C 1
ATOM 664 O O . ARG A 1 85 ? -16.246 11.061 -49.690 1.00 40.53 85 ARG A O 1
ATOM 671 N N . ASP A 1 86 ? -17.456 9.951 -51.312 1.00 45.16 86 ASP A N 1
ATOM 672 C CA . ASP A 1 86 ? -17.102 10.422 -52.660 1.00 45.16 86 ASP A CA 1
ATOM 673 C C . ASP A 1 86 ? -15.723 11.052 -52.904 1.00 45.16 86 ASP A C 1
ATOM 675 O O . ASP A 1 86 ? -15.458 12.173 -52.414 1.00 45.16 86 ASP A O 1
#

Radius of gyration: 19.63 Å; Cα contacts (8 Å, |Δi|>4): 130; chains: 1; bounding box: 32×21×72 Å